Protein AF-A0A965E2V9-F1 (afdb_monomer_lite)

Sequence (75 aa):
MHADGGTWVLRYATVSTEDANGGSVIISSDRRMSDYRDGDTVRITGQILDKRGSARLGAPLFQMAKITLVERPAR

Foldseek 3Di:
DDDPPQKDKDAQDDCPDDDLFSRIEIEDDDPVCVVDDPQFDKDFDFDFPAQCHDPVPSGTYTYTPDMDTPDDDDD

pLDDT: mean 76.26, std 11.43, range [47.09, 91.69]

Secondary structure (DSSP, 8-state):
-EETTTEEEEE-S-TT---TTTTEEEEPP-GGGGG--TT-EEEEEEEEEETT--TTT-S-EEEEEEEEEEE----

Structure (mmCIF, N/CA/C/O backbone):
data_AF-A0A965E2V9-F1
#
_entry.id   AF-A0A965E2V9-F1
#
loop_
_atom_site.group_PDB
_atom_site.id
_atom_site.type_symbol
_atom_site.label_atom_id
_atom_site.label_alt_id
_atom_site.label_comp_id
_atom_site.label_asym_id
_atom_site.label_entity_id
_atom_site.label_seq_id
_atom_site.pdbx_PDB_ins_code
_atom_site.Cartn_x
_atom_site.Cartn_y
_atom_site.Cartn_z
_atom_site.occupancy
_atom_site.B_iso_or_equiv
_atom_site.auth_seq_id
_atom_site.auth_comp_id
_atom_site.auth_asym_id
_atom_site.auth_atom_id
_atom_site.pdbx_PDB_model_num
ATOM 1 N N . MET A 1 1 ? -7.084 5.873 -3.338 1.00 54.75 1 MET A N 1
ATOM 2 C CA . MET A 1 1 ? -7.746 6.685 -4.382 1.00 54.75 1 MET A CA 1
ATOM 3 C C . MET A 1 1 ? -7.762 5.857 -5.658 1.00 54.75 1 MET A C 1
ATOM 5 O O . MET A 1 1 ? -6.708 5.353 -6.044 1.00 54.75 1 MET A O 1
ATOM 9 N N . HIS A 1 2 ? -8.935 5.653 -6.257 1.00 53.47 2 HIS A N 1
ATOM 10 C CA . HIS A 1 2 ? -9.048 5.053 -7.587 1.00 53.47 2 HIS A CA 1
ATOM 11 C C . HIS A 1 2 ? -8.490 6.038 -8.622 1.00 53.47 2 HIS A C 1
ATOM 13 O O . HIS A 1 2 ? -8.990 7.153 -8.727 1.00 53.47 2 HIS A O 1
ATOM 19 N N . ALA A 1 3 ? -7.459 5.644 -9.366 1.00 49.94 3 ALA A N 1
ATOM 20 C CA . ALA A 1 3 ? -7.051 6.350 -10.576 1.00 49.94 3 ALA A CA 1
ATOM 21 C C . ALA A 1 3 ? -7.657 5.632 -11.791 1.00 49.94 3 ALA A C 1
ATOM 23 O O . ALA A 1 3 ? -7.745 4.398 -11.798 1.00 49.94 3 ALA A O 1
ATOM 24 N N . ASP A 1 4 ? -8.101 6.422 -12.775 1.00 47.09 4 ASP A N 1
ATOM 25 C CA . ASP A 1 4 ? -8.770 6.014 -14.017 1.00 47.09 4 ASP A CA 1
ATOM 26 C C . ASP A 1 4 ? -8.409 4.594 -14.487 1.00 47.09 4 ASP A C 1
ATOM 28 O O . ASP A 1 4 ? -7.258 4.289 -14.802 1.00 47.09 4 ASP A O 1
ATOM 32 N N . GLY A 1 5 ? -9.416 3.713 -14.543 1.00 55.69 5 GLY A N 1
ATOM 33 C CA . GLY A 1 5 ? -9.276 2.356 -15.089 1.00 55.69 5 GLY A CA 1
ATOM 34 C C . GLY A 1 5 ? -9.068 1.223 -14.075 1.00 55.69 5 GLY A C 1
ATOM 35 O O . GLY A 1 5 ? -8.644 0.140 -14.468 1.00 55.69 5 GLY A O 1
ATOM 36 N N . GLY A 1 6 ? -9.371 1.431 -12.787 1.00 64.19 6 GLY A N 1
ATOM 37 C CA . GLY A 1 6 ? -9.338 0.364 -11.767 1.00 64.19 6 GLY A CA 1
ATOM 38 C C . GLY A 1 6 ? -7.972 0.161 -11.108 1.00 64.19 6 GLY A C 1
ATOM 39 O O . GLY A 1 6 ? -7.718 -0.876 -10.493 1.00 64.19 6 GLY A O 1
ATOM 40 N N . THR A 1 7 ? -7.092 1.155 -11.231 1.00 70.62 7 THR A N 1
ATOM 41 C CA . THR A 1 7 ? -5.769 1.147 -10.610 1.00 70.62 7 THR A CA 1
ATOM 42 C C . THR A 1 7 ? -5.836 1.831 -9.248 1.00 70.62 7 THR A C 1
ATOM 44 O O . THR A 1 7 ? -6.345 2.946 -9.122 1.00 70.62 7 THR A O 1
ATOM 47 N N . TRP A 1 8 ? -5.313 1.172 -8.216 1.00 77.19 8 TRP A N 1
ATOM 48 C CA . TRP A 1 8 ? -5.316 1.708 -6.859 1.00 77.19 8 TRP A CA 1
ATOM 49 C C . TRP A 1 8 ? -4.013 2.437 -6.568 1.00 77.19 8 TRP A C 1
ATOM 51 O O . TRP A 1 8 ? -2.930 1.860 -6.672 1.00 77.19 8 TRP A O 1
ATOM 61 N N . VAL A 1 9 ? -4.126 3.695 -6.152 1.00 78.88 9 VAL A N 1
ATOM 62 C CA . VAL A 1 9 ? -2.992 4.472 -5.650 1.00 78.88 9 VAL A CA 1
ATOM 63 C C . VAL A 1 9 ? -3.064 4.519 -4.128 1.00 78.88 9 VAL A C 1
ATOM 65 O O . VAL A 1 9 ? -4.042 5.018 -3.554 1.00 78.88 9 VAL A O 1
ATOM 68 N N . LEU A 1 10 ? -2.016 4.002 -3.486 1.00 78.88 10 LEU A N 1
ATOM 69 C CA . LEU A 1 10 ? -1.807 4.073 -2.046 1.00 78.88 10 LEU A CA 1
ATOM 70 C C . LEU A 1 10 ? -0.886 5.250 -1.739 1.00 78.88 10 LEU A C 1
ATOM 72 O O . LEU A 1 10 ? 0.276 5.251 -2.141 1.00 78.88 10 LEU A O 1
ATOM 76 N N . ARG A 1 11 ? -1.391 6.230 -0.988 1.00 77.50 11 ARG A N 1
ATOM 77 C CA . ARG A 1 11 ? -0.566 7.286 -0.397 1.00 77.50 11 ARG A CA 1
ATOM 78 C C . ARG A 1 11 ? -0.279 6.944 1.051 1.00 77.50 11 ARG A C 1
ATOM 80 O O . ARG A 1 11 ? -1.210 6.769 1.829 1.00 77.50 11 ARG A O 1
ATOM 87 N N . TYR A 1 12 ? 0.999 6.843 1.382 1.00 77.31 12 TYR A N 1
ATOM 88 C CA . TYR A 1 12 ? 1.460 6.575 2.745 1.00 77.31 12 TYR A CA 1
ATOM 89 C C . TYR A 1 12 ? 2.209 7.766 3.345 1.00 77.31 12 TYR A C 1
ATOM 91 O O . TYR A 1 12 ? 2.477 7.770 4.542 1.00 77.31 12 TYR A O 1
ATOM 99 N N . ALA A 1 13 ? 2.529 8.773 2.531 1.00 71.88 13 ALA A N 1
ATOM 100 C CA . ALA A 1 13 ? 3.124 10.014 2.987 1.00 71.88 13 ALA A CA 1
ATOM 101 C C . ALA A 1 13 ? 2.282 11.215 2.533 1.00 71.88 13 ALA A C 1
ATOM 103 O O . ALA A 1 13 ? 1.521 11.144 1.559 1.00 71.88 13 ALA A O 1
ATOM 104 N N . THR A 1 14 ? 2.397 12.325 3.261 1.00 66.19 14 THR A N 1
ATOM 105 C CA . THR A 1 14 ? 1.803 13.599 2.843 1.00 66.19 14 THR A CA 1
ATOM 106 C C . THR A 1 14 ? 2.506 14.111 1.587 1.00 66.19 14 THR A C 1
ATOM 108 O O . THR A 1 14 ? 3.652 13.761 1.328 1.00 66.19 14 THR A O 1
ATOM 111 N N . VAL A 1 15 ? 1.846 14.984 0.818 1.00 60.69 15 VAL A N 1
ATOM 112 C CA . VAL A 1 15 ? 2.419 15.586 -0.409 1.00 60.69 15 VAL A CA 1
ATOM 113 C C . VAL A 1 15 ? 3.760 16.283 -0.147 1.00 60.69 15 VAL A C 1
ATOM 115 O O . VAL A 1 15 ? 4.601 16.351 -1.029 1.00 60.69 15 VAL A O 1
ATOM 118 N N . SER A 1 16 ? 3.952 16.782 1.073 1.00 61.50 16 SER A N 1
ATOM 119 C CA . SER A 1 16 ? 5.167 17.447 1.542 1.00 61.50 16 SER A CA 1
ATOM 120 C C . SER A 1 16 ? 6.303 16.500 1.947 1.00 61.50 16 SER A C 1
ATOM 122 O O . SER A 1 16 ? 7.392 16.974 2.255 1.00 61.50 16 SER A O 1
ATOM 124 N N . THR A 1 17 ? 6.060 15.189 2.001 1.00 61.06 17 THR A N 1
ATOM 125 C CA . THR A 1 17 ? 7.062 14.198 2.400 1.00 61.06 17 THR A CA 1
ATOM 126 C C . THR A 1 17 ? 7.654 13.566 1.145 1.00 61.06 17 THR A C 1
ATOM 128 O O . THR A 1 17 ? 7.083 12.641 0.568 1.00 61.06 17 THR A O 1
ATOM 131 N N . GLU A 1 18 ? 8.799 14.088 0.713 1.00 55.34 18 GLU A N 1
ATOM 132 C CA . GLU A 1 18 ? 9.556 13.555 -0.417 1.00 55.34 18 GLU A CA 1
ATOM 133 C C . GLU A 1 18 ? 10.416 12.381 0.050 1.00 55.34 18 GLU A C 1
ATOM 135 O O . GLU A 1 18 ? 11.491 12.548 0.624 1.00 55.34 18 GLU A O 1
ATOM 140 N N . ASP A 1 19 ? 9.931 11.167 -0.187 1.00 70.44 19 ASP A N 1
ATOM 141 C CA . ASP A 1 19 ? 10.804 10.004 -0.250 1.00 70.44 19 ASP A CA 1
ATOM 142 C C . ASP A 1 19 ? 11.137 9.669 -1.710 1.00 70.44 19 ASP A C 1
ATOM 144 O O . ASP A 1 19 ? 10.604 10.261 -2.651 1.00 70.44 19 ASP A O 1
ATOM 148 N N . ALA A 1 20 ? 12.011 8.684 -1.914 1.00 68.56 20 ALA A N 1
ATOM 149 C CA . ALA A 1 20 ? 12.435 8.259 -3.248 1.00 68.56 20 ALA A CA 1
ATOM 150 C C . ALA A 1 20 ? 11.288 7.755 -4.156 1.00 68.56 20 ALA A C 1
ATOM 152 O O . ALA A 1 20 ? 11.521 7.506 -5.336 1.00 68.56 20 ALA A O 1
ATOM 153 N N . ASN A 1 21 ? 10.073 7.590 -3.623 1.00 70.25 21 ASN A N 1
ATOM 154 C CA . ASN A 1 21 ? 8.889 7.113 -4.333 1.00 70.25 21 ASN A CA 1
ATOM 155 C C . ASN A 1 21 ? 7.782 8.187 -4.418 1.00 70.25 21 ASN A C 1
ATOM 157 O O . ASN A 1 21 ? 6.662 7.880 -4.832 1.00 70.25 21 ASN A O 1
ATOM 161 N N . GLY A 1 22 ? 8.048 9.428 -3.994 1.00 71.31 22 GLY A N 1
ATOM 162 C CA . GLY A 1 22 ? 7.061 10.511 -3.997 1.00 71.31 22 GLY A CA 1
ATOM 163 C C . GLY A 1 22 ? 5.884 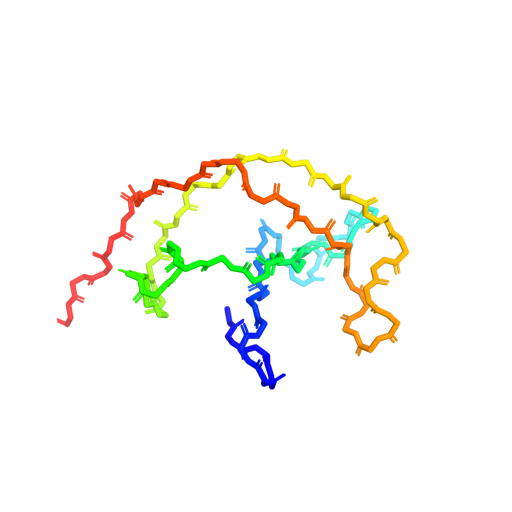10.285 -3.038 1.00 71.31 22 GLY A C 1
ATOM 164 O O . GLY A 1 22 ? 4.783 10.786 -3.281 1.00 71.31 22 GLY A O 1
ATOM 165 N N . GLY A 1 23 ? 6.078 9.483 -1.982 1.00 77.75 23 GLY A N 1
ATOM 166 C CA . GLY A 1 23 ? 5.078 9.249 -0.934 1.00 77.75 23 GLY A CA 1
ATOM 167 C C . GLY A 1 23 ? 3.889 8.375 -1.348 1.00 77.75 23 GLY A C 1
ATOM 168 O O . GLY A 1 23 ? 2.855 8.357 -0.664 1.00 77.75 23 GLY A O 1
ATOM 169 N N . SER A 1 24 ? 3.996 7.668 -2.478 1.00 80.31 24 SER A N 1
ATOM 170 C CA . SER A 1 24 ? 2.914 6.833 -2.996 1.00 80.31 24 SER A CA 1
ATOM 171 C C . SER A 1 24 ? 3.398 5.608 -3.764 1.00 80.31 24 SER A C 1
ATOM 173 O O . SER A 1 24 ? 4.518 5.565 -4.261 1.00 80.31 24 SER A O 1
ATOM 175 N N . VAL A 1 25 ? 2.532 4.603 -3.871 1.00 83.25 25 VAL A N 1
ATOM 176 C CA . VAL A 1 25 ? 2.730 3.442 -4.744 1.00 83.25 25 VAL A CA 1
ATOM 177 C C . VAL A 1 25 ? 1.449 3.096 -5.484 1.00 83.25 25 VAL A C 1
ATOM 179 O O . VAL A 1 25 ? 0.338 3.327 -5.000 1.00 83.25 25 VAL A O 1
ATOM 182 N N . ILE A 1 26 ? 1.616 2.496 -6.656 1.00 85.31 26 ILE A N 1
ATOM 183 C CA . ILE A 1 26 ? 0.533 1.927 -7.447 1.00 85.31 26 ILE A CA 1
ATOM 184 C C . ILE A 1 26 ? 0.427 0.456 -7.090 1.00 85.31 26 ILE A C 1
ATOM 186 O O . ILE A 1 26 ? 1.376 -0.298 -7.291 1.00 85.31 26 ILE A O 1
ATOM 190 N N . ILE A 1 27 ? -0.724 0.028 -6.592 1.00 83.06 27 ILE A N 1
ATOM 191 C CA . ILE A 1 27 ? -0.953 -1.385 -6.318 1.00 83.06 27 ILE A CA 1
ATOM 192 C C . ILE A 1 27 ? -1.337 -2.062 -7.635 1.00 83.06 27 ILE A C 1
ATOM 194 O O . ILE A 1 27 ? -2.291 -1.649 -8.301 1.00 83.06 27 ILE A O 1
ATOM 198 N N . SER A 1 28 ? -0.596 -3.107 -8.012 1.00 77.38 28 SER A N 1
ATOM 199 C CA . SER A 1 28 ? -0.967 -3.970 -9.137 1.00 77.38 28 SER A CA 1
ATOM 200 C C . SER A 1 28 ? -2.386 -4.505 -8.931 1.00 77.38 28 SER A C 1
ATOM 202 O O . SER A 1 28 ? -2.721 -4.901 -7.814 1.00 77.38 28 SER A O 1
ATOM 204 N N . SER A 1 29 ? -3.205 -4.539 -9.981 1.00 71.81 29 SER A N 1
ATOM 205 C CA . SER A 1 29 ? -4.600 -4.981 -9.898 1.00 71.81 29 SER A CA 1
ATOM 206 C C . SER A 1 29 ? -4.740 -6.315 -9.150 1.00 71.81 29 SER A C 1
ATOM 208 O O . SER A 1 29 ? -4.169 -7.333 -9.536 1.00 71.81 29 SER A O 1
ATOM 210 N N . ASP A 1 30 ? -5.505 -6.305 -8.057 1.00 74.44 30 ASP A N 1
ATOM 211 C CA . ASP A 1 30 ? -5.744 -7.476 -7.215 1.00 74.44 30 ASP A CA 1
ATOM 212 C C . ASP A 1 30 ? -7.217 -7.520 -6.812 1.00 74.44 30 ASP A C 1
ATOM 214 O O . ASP A 1 30 ? -7.779 -6.522 -6.355 1.00 74.44 30 ASP A O 1
ATOM 218 N N . ARG A 1 31 ? -7.849 -8.687 -6.976 1.00 76.88 31 ARG A N 1
ATOM 219 C CA . ARG A 1 31 ? -9.273 -8.879 -6.670 1.00 76.88 31 ARG A CA 1
ATOM 220 C C . ARG A 1 31 ? -9.589 -8.623 -5.200 1.00 76.88 31 ARG A C 1
ATOM 222 O O . ARG A 1 31 ? -10.681 -8.172 -4.910 1.00 76.88 31 ARG A O 1
ATOM 229 N N . ARG A 1 32 ? -8.641 -8.829 -4.283 1.00 80.88 32 ARG A N 1
ATOM 230 C CA . ARG A 1 32 ? -8.835 -8.573 -2.846 1.00 80.88 32 ARG A CA 1
ATOM 231 C C . ARG A 1 32 ? -9.110 -7.100 -2.542 1.00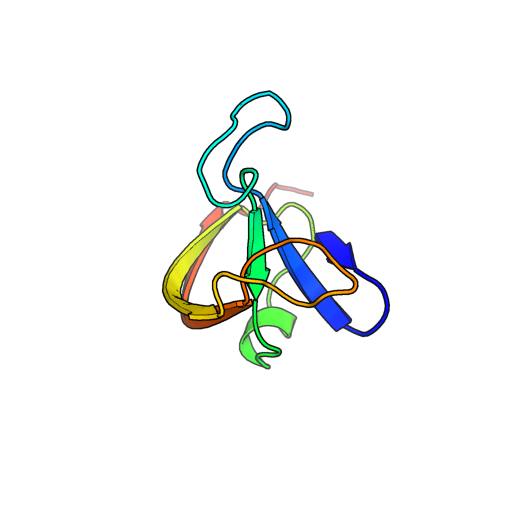 80.88 32 ARG A C 1
ATOM 233 O O . ARG A 1 32 ? -9.618 -6.793 -1.474 1.00 80.88 32 ARG A O 1
ATOM 240 N N . MET A 1 33 ? -8.788 -6.183 -3.459 1.00 78.69 33 MET A N 1
ATOM 241 C CA . MET A 1 33 ? -9.071 -4.761 -3.264 1.00 78.69 33 MET A CA 1
ATOM 242 C C . MET A 1 33 ? -10.544 -4.391 -3.462 1.00 78.69 33 MET A C 1
ATOM 244 O O . MET A 1 33 ? -10.949 -3.341 -2.977 1.00 78.69 33 MET A O 1
ATOM 248 N N . SER A 1 34 ? -11.370 -5.240 -4.091 1.00 80.19 34 SER A N 1
ATOM 249 C CA . SER A 1 34 ? -12.810 -4.962 -4.228 1.00 80.19 34 SER A CA 1
ATOM 250 C C . SER A 1 34 ? -13.569 -4.956 -2.899 1.00 80.19 34 SER A C 1
ATOM 252 O O . SER A 1 34 ? -14.678 -4.435 -2.839 1.00 80.19 34 SER A O 1
ATOM 254 N N . ASP A 1 35 ? -12.977 -5.514 -1.842 1.00 83.25 35 ASP A N 1
ATOM 255 C CA . ASP A 1 35 ? -13.585 -5.604 -0.508 1.00 83.25 35 ASP A CA 1
ATOM 256 C C . ASP A 1 35 ? -13.341 -4.345 0.348 1.00 83.25 35 ASP A C 1
ATOM 258 O O . ASP A 1 35 ? -13.863 -4.219 1.466 1.00 83.25 35 ASP A O 1
ATOM 262 N N . TYR A 1 36 ? -12.542 -3.409 -0.173 1.00 83.25 36 TYR A N 1
ATOM 263 C CA . TYR A 1 36 ? -12.165 -2.162 0.480 1.00 83.25 36 TYR A CA 1
ATOM 264 C C . TYR A 1 36 ? -12.804 -0.973 -0.226 1.00 83.25 36 TYR A C 1
ATOM 266 O O . TYR A 1 36 ? -13.070 -0.995 -1.427 1.00 83.25 36 TYR A O 1
ATOM 274 N N . ARG A 1 37 ? -13.049 0.088 0.537 1.00 80.50 37 ARG A N 1
ATOM 275 C CA . ARG A 1 37 ? -13.675 1.317 0.044 1.00 80.50 37 ARG A CA 1
ATOM 276 C C . ARG A 1 37 ? -12.871 2.540 0.437 1.00 80.50 37 ARG A C 1
ATOM 278 O O . ARG A 1 37 ? -12.062 2.495 1.363 1.00 80.50 37 ARG A O 1
ATOM 285 N N . ASP A 1 38 ? -13.136 3.642 -0.252 1.00 77.00 38 ASP A N 1
ATOM 286 C CA . ASP A 1 38 ? -12.557 4.931 0.102 1.00 77.00 38 ASP A CA 1
ATOM 287 C C . ASP A 1 38 ? -12.844 5.265 1.576 1.00 77.00 38 ASP A C 1
ATOM 289 O O . ASP A 1 38 ? -13.959 5.089 2.072 1.00 77.00 38 ASP A O 1
ATOM 293 N N . GLY A 1 39 ? -11.802 5.712 2.277 1.00 80.81 39 GLY A N 1
ATOM 294 C CA . GLY A 1 39 ? -11.825 5.983 3.714 1.00 80.81 39 GLY A CA 1
ATOM 295 C C . GLY A 1 39 ? -11.377 4.817 4.601 1.00 80.81 39 GLY A C 1
ATOM 296 O O . GLY A 1 39 ? -11.019 5.072 5.746 1.00 80.81 39 GLY A O 1
ATOM 297 N N . ASP A 1 40 ? -11.334 3.571 4.111 1.00 85.56 40 ASP A N 1
ATOM 298 C CA . ASP A 1 40 ? -10.771 2.459 4.888 1.00 85.56 40 ASP A CA 1
ATOM 299 C C . ASP A 1 40 ? -9.257 2.667 5.101 1.00 85.56 40 ASP A C 1
ATOM 301 O O . ASP A 1 40 ? -8.487 2.836 4.150 1.00 85.56 40 ASP A O 1
ATOM 305 N N . THR A 1 41 ? -8.809 2.586 6.353 1.00 86.19 41 THR A N 1
ATOM 306 C CA . THR A 1 41 ? -7.385 2.522 6.693 1.00 86.19 41 THR A CA 1
ATOM 307 C C . THR A 1 41 ? -6.941 1.070 6.608 1.00 86.19 41 THR A C 1
ATOM 309 O O . THR A 1 41 ? -7.463 0.197 7.307 1.00 86.19 41 THR A O 1
ATOM 312 N N . VAL A 1 42 ? -5.945 0.791 5.771 1.00 86.12 42 VAL A N 1
ATOM 313 C CA . VAL A 1 42 ? -5.441 -0.566 5.536 1.00 86.12 42 VAL A CA 1
ATOM 314 C C . VAL A 1 42 ? -3.937 -0.644 5.748 1.00 86.12 42 VAL A C 1
ATOM 316 O O . VAL A 1 42 ? -3.197 0.302 5.487 1.00 86.12 42 VAL A O 1
ATOM 319 N N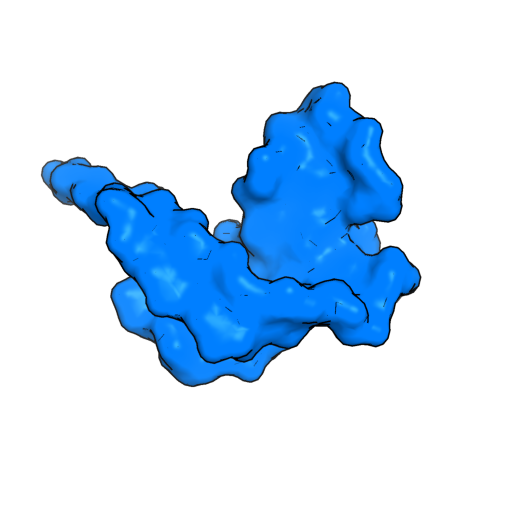 . ARG A 1 43 ? -3.469 -1.814 6.181 1.00 87.75 43 ARG A N 1
ATOM 320 C CA . ARG A 1 43 ? -2.051 -2.175 6.183 1.00 87.75 43 ARG A CA 1
ATOM 321 C C . ARG A 1 43 ? -1.798 -3.160 5.054 1.00 87.75 43 ARG A C 1
ATOM 323 O O . ARG A 1 43 ? -2.441 -4.206 4.987 1.00 87.75 43 ARG A O 1
ATOM 330 N N . ILE A 1 44 ? -0.840 -2.830 4.195 1.00 87.31 44 ILE A N 1
ATOM 331 C CA . ILE A 1 44 ? -0.462 -3.636 3.034 1.00 87.31 44 ILE A CA 1
ATOM 332 C C . ILE A 1 44 ? 0.987 -4.091 3.199 1.00 87.31 44 ILE A C 1
ATOM 334 O O . ILE A 1 44 ? 1.838 -3.352 3.689 1.00 87.31 44 ILE A O 1
ATOM 338 N N . THR A 1 45 ? 1.277 -5.334 2.834 1.00 89.44 45 THR A N 1
ATOM 339 C CA . THR A 1 45 ? 2.632 -5.894 2.805 1.00 89.44 45 THR A CA 1
ATOM 340 C C . THR A 1 45 ? 2.879 -6.522 1.444 1.00 89.44 45 THR A C 1
ATOM 342 O O . THR A 1 45 ? 1.987 -7.146 0.866 1.00 89.44 45 THR A O 1
ATOM 345 N N . GLY A 1 46 ? 4.083 -6.343 0.918 1.00 89.62 46 GLY A N 1
ATOM 346 C CA . GLY A 1 46 ? 4.420 -6.703 -0.450 1.00 89.62 46 GLY A CA 1
ATOM 347 C C . GLY A 1 46 ? 5.771 -6.132 -0.852 1.00 89.62 46 GLY A C 1
ATOM 348 O O . GLY A 1 46 ? 6.577 -5.783 0.011 1.00 89.62 46 GLY A O 1
ATOM 349 N N . GLN A 1 47 ? 6.001 -6.036 -2.156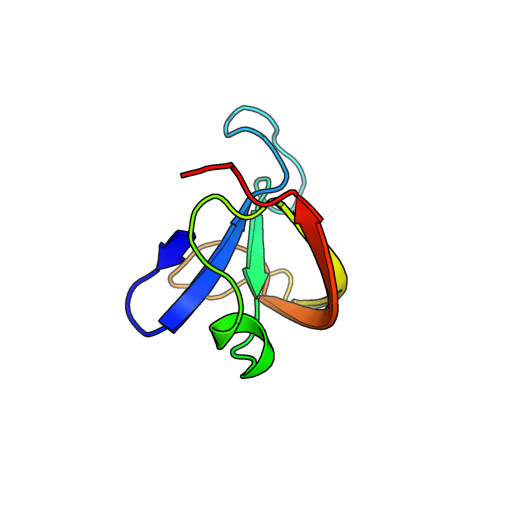 1.00 89.00 47 GLN A N 1
ATOM 350 C CA . GLN A 1 47 ? 7.283 -5.625 -2.720 1.00 89.00 47 GLN A CA 1
ATOM 351 C C . GLN A 1 47 ? 7.105 -4.673 -3.903 1.00 89.00 47 GLN A C 1
ATOM 353 O O . GLN A 1 47 ? 6.137 -4.772 -4.657 1.00 89.00 47 GLN A O 1
ATOM 358 N N . ILE A 1 48 ? 8.065 -3.766 -4.083 1.00 86.44 48 ILE A N 1
ATOM 359 C CA . ILE A 1 48 ? 8.138 -2.919 -5.277 1.00 86.44 48 ILE A CA 1
ATOM 360 C C . ILE A 1 48 ? 8.668 -3.776 -6.429 1.00 86.44 48 ILE A C 1
ATOM 362 O O . ILE A 1 48 ? 9.769 -4.314 -6.336 1.00 86.44 48 ILE A O 1
ATOM 366 N N . LEU A 1 49 ? 7.888 -3.889 -7.502 1.00 84.25 49 LEU A N 1
ATOM 367 C CA . LEU A 1 49 ? 8.281 -4.584 -8.730 1.00 84.25 49 LEU A CA 1
ATOM 368 C C . LEU A 1 49 ? 9.047 -3.672 -9.681 1.00 84.25 49 LEU A C 1
ATOM 370 O O . LEU A 1 49 ? 10.014 -4.102 -10.301 1.00 84.25 49 LEU A O 1
ATOM 374 N N . ASP A 1 50 ? 8.612 -2.417 -9.791 1.00 80.81 50 ASP A N 1
ATOM 375 C CA . ASP A 1 50 ? 9.238 -1.439 -10.671 1.00 80.81 50 ASP A CA 1
ATOM 376 C C . ASP A 1 50 ? 9.282 -0.066 -10.002 1.00 80.81 50 ASP A C 1
ATOM 378 O O . ASP A 1 50 ? 8.249 0.548 -9.725 1.00 80.81 50 ASP A O 1
ATOM 382 N N . LYS A 1 51 ? 10.504 0.416 -9.757 1.00 72.56 51 LYS A N 1
ATOM 383 C CA . LYS A 1 51 ? 10.775 1.728 -9.156 1.00 72.56 51 LYS A CA 1
ATOM 384 C C . LYS A 1 51 ? 10.577 2.889 -10.124 1.00 72.56 51 LYS A C 1
ATOM 386 O O . LYS A 1 51 ? 10.368 4.003 -9.665 1.00 72.56 51 LYS A O 1
ATOM 391 N N . ARG A 1 52 ? 10.640 2.656 -11.440 1.00 68.06 52 ARG A N 1
ATOM 392 C CA . ARG A 1 52 ? 10.372 3.708 -12.437 1.00 68.06 52 ARG A CA 1
ATOM 393 C C . ARG A 1 52 ? 8.885 4.046 -12.503 1.00 68.06 52 ARG A C 1
ATOM 395 O O . ARG A 1 52 ? 8.529 5.121 -12.975 1.00 68.06 52 ARG A O 1
ATOM 402 N N . GLY A 1 53 ? 8.048 3.155 -11.968 1.00 62.44 53 GLY A N 1
ATOM 403 C CA . GLY A 1 53 ? 6.611 3.333 -11.908 1.00 62.44 53 GLY A CA 1
ATOM 404 C C . GLY A 1 53 ? 5.954 3.243 -13.276 1.00 62.44 53 GLY A C 1
ATOM 405 O O . GLY A 1 53 ? 6.612 3.191 -14.315 1.00 62.44 53 GLY A O 1
ATOM 406 N N . SER A 1 54 ? 4.621 3.236 -13.300 1.00 60.09 54 SER A N 1
ATOM 407 C CA . SER A 1 54 ? 3.948 3.411 -14.586 1.00 60.09 54 SER A CA 1
ATOM 408 C C . SER A 1 54 ? 4.275 4.815 -15.107 1.00 60.09 54 SER A C 1
ATOM 410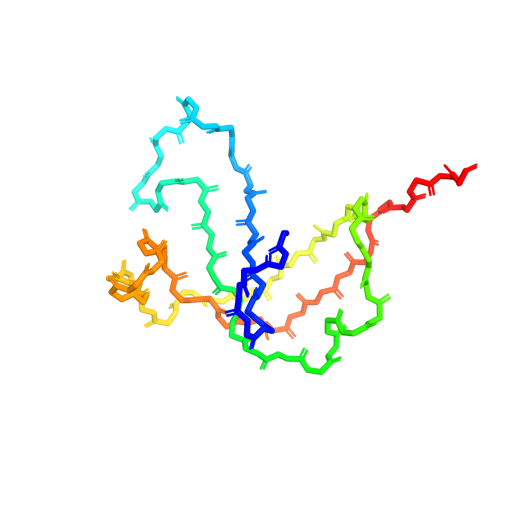 O O . SER A 1 54 ? 4.052 5.805 -14.404 1.00 60.09 54 SER A O 1
ATOM 412 N N . ALA A 1 55 ? 4.759 4.914 -16.348 1.00 56.91 55 ALA A N 1
ATOM 413 C CA . ALA A 1 55 ? 5.097 6.192 -16.983 1.00 56.91 55 ALA A CA 1
ATOM 414 C C . ALA A 1 55 ? 3.920 7.192 -17.022 1.00 56.91 55 ALA A C 1
ATOM 416 O O . ALA A 1 55 ? 4.121 8.375 -17.267 1.00 56.91 55 ALA A O 1
ATOM 417 N N . ARG A 1 56 ? 2.687 6.717 -16.788 1.00 60.28 56 ARG A N 1
ATOM 418 C CA . ARG A 1 56 ? 1.461 7.524 -16.765 1.00 60.28 56 ARG A CA 1
ATOM 419 C C . ARG A 1 56 ? 1.107 8.098 -15.393 1.00 60.28 56 ARG A C 1
ATOM 421 O O . ARG A 1 56 ? 0.472 9.140 -15.342 1.00 60.28 56 ARG A O 1
ATOM 428 N N . LEU A 1 57 ? 1.463 7.416 -14.305 1.00 64.75 57 LEU A N 1
ATOM 429 C CA . LEU A 1 57 ? 1.017 7.773 -12.947 1.00 64.75 57 LEU A CA 1
ATOM 430 C C . LEU A 1 57 ? 2.170 8.196 -12.023 1.00 64.75 57 LEU A C 1
ATOM 432 O O . LEU A 1 57 ? 1.910 8.693 -10.934 1.00 64.75 57 LEU A O 1
ATOM 436 N N . GLY A 1 58 ? 3.428 8.013 -12.441 1.00 71.00 58 GLY A N 1
ATOM 437 C CA . GLY A 1 58 ? 4.593 8.599 -11.766 1.00 71.00 58 GLY A CA 1
ATOM 438 C C . GLY A 1 58 ? 4.932 8.014 -10.391 1.00 71.00 58 GLY A C 1
ATOM 439 O O . GLY A 1 58 ? 5.669 8.644 -9.642 1.00 71.00 58 GLY A O 1
ATOM 440 N N . ALA A 1 59 ? 4.415 6.830 -10.051 1.00 76.69 59 ALA A N 1
ATOM 441 C CA . ALA A 1 59 ? 4.672 6.161 -8.775 1.00 76.69 59 ALA A CA 1
ATOM 442 C C . ALA A 1 59 ? 5.063 4.685 -8.980 1.00 76.69 59 ALA A C 1
ATOM 444 O O . ALA A 1 59 ? 4.577 4.062 -9.934 1.00 76.69 59 ALA A O 1
ATOM 445 N N . PRO A 1 60 ? 5.917 4.104 -8.111 1.00 84.00 60 PRO A N 1
ATOM 446 C CA . PRO A 1 60 ? 6.377 2.726 -8.244 1.00 84.00 60 PRO A CA 1
ATOM 447 C C . PRO A 1 60 ? 5.239 1.709 -8.295 1.00 84.00 60 PRO A C 1
ATOM 449 O O . PRO A 1 60 ? 4.235 1.846 -7.591 1.00 84.00 60 PRO A O 1
ATOM 452 N N . LEU A 1 61 ? 5.429 0.651 -9.084 1.00 85.81 61 LEU A N 1
ATOM 453 C CA . LEU A 1 61 ? 4.511 -0.481 -9.105 1.00 85.81 61 LEU A CA 1
ATOM 454 C C . LEU A 1 61 ? 4.806 -1.401 -7.920 1.00 85.81 61 LEU A C 1
ATOM 456 O O . LEU A 1 61 ? 5.920 -1.902 -7.767 1.00 85.81 61 LEU A O 1
ATOM 460 N N . PHE A 1 62 ? 3.789 -1.653 -7.109 1.00 86.38 62 PHE A N 1
ATOM 461 C CA . PHE A 1 62 ? 3.854 -2.458 -5.903 1.00 86.38 62 PHE A CA 1
ATOM 462 C C . PHE A 1 62 ? 2.973 -3.700 -6.041 1.00 86.38 62 PHE A C 1
ATOM 464 O O . PHE A 1 62 ? 1.770 -3.606 -6.290 1.00 86.38 62 PHE A O 1
ATOM 471 N N . GLN A 1 63 ? 3.575 -4.872 -5.850 1.00 87.75 63 GLN A N 1
ATOM 472 C CA . GLN A 1 63 ? 2.860 -6.139 -5.785 1.00 87.75 63 GLN A CA 1
ATOM 473 C C . GLN A 1 63 ? 2.486 -6.450 -4.346 1.00 87.75 63 GLN A C 1
ATOM 475 O O . GLN A 1 63 ? 3.341 -6.645 -3.479 1.00 87.75 63 GLN A O 1
ATOM 480 N N . MET A 1 64 ? 1.184 -6.543 -4.112 1.00 88.44 64 MET A N 1
ATOM 481 C CA . MET A 1 64 ? 0.628 -6.866 -2.811 1.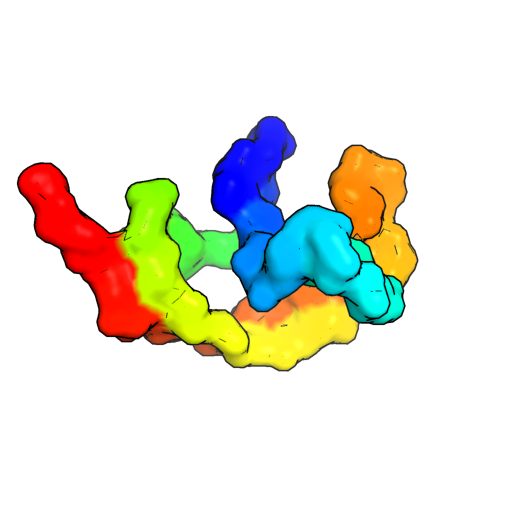00 88.44 64 MET A CA 1
ATOM 482 C C . MET A 1 64 ? 0.703 -8.369 -2.523 1.00 88.44 64 MET A C 1
ATOM 484 O O . MET A 1 64 ? 0.098 -9.187 -3.214 1.00 88.44 64 MET A O 1
ATOM 488 N N . ALA A 1 65 ? 1.358 -8.734 -1.423 1.00 89.38 65 ALA A N 1
ATOM 489 C CA . ALA A 1 65 ? 1.302 -10.088 -0.879 1.00 89.38 65 ALA A CA 1
ATOM 490 C C . ALA A 1 65 ? 0.116 -10.247 0.087 1.00 89.38 65 ALA A C 1
ATOM 492 O O . ALA A 1 65 ? -0.613 -11.240 0.030 1.00 89.38 65 ALA A O 1
ATOM 493 N N . LYS A 1 66 ? -0.114 -9.246 0.947 1.00 88.81 66 LYS A N 1
ATOM 494 C CA . LYS A 1 66 ? -1.141 -9.263 1.997 1.00 88.81 66 LYS A CA 1
ATOM 495 C C . LYS A 1 66 ? -1.743 -7.875 2.211 1.00 88.81 66 LYS A C 1
ATOM 497 O O . LYS A 1 66 ? -1.026 -6.880 2.152 1.00 88.81 66 LYS A O 1
ATOM 502 N N . ILE A 1 67 ? -3.032 -7.838 2.535 1.00 89.19 67 ILE A N 1
ATOM 503 C CA . ILE A 1 67 ? -3.760 -6.649 2.981 1.00 89.19 67 ILE A CA 1
ATOM 504 C C . ILE A 1 67 ? -4.581 -6.988 4.223 1.00 89.19 67 ILE A C 1
ATOM 506 O O . ILE A 1 67 ? -5.102 -8.096 4.350 1.00 89.19 67 ILE A O 1
ATOM 510 N N . THR A 1 68 ? -4.646 -6.053 5.164 1.00 91.06 68 THR A N 1
ATOM 511 C CA . THR A 1 68 ? -5.439 -6.160 6.391 1.00 91.06 68 THR A CA 1
ATOM 512 C C . THR A 1 68 ? -6.119 -4.831 6.671 1.00 91.06 68 THR A C 1
ATOM 514 O O . THR A 1 68 ? -5.459 -3.791 6.642 1.00 91.06 68 THR A O 1
ATOM 517 N N . LEU A 1 69 ? -7.419 -4.873 6.965 1.00 89.56 69 LEU A N 1
ATOM 518 C CA . LEU A 1 69 ? -8.163 -3.707 7.430 1.00 89.56 69 LEU A CA 1
ATOM 519 C C . LEU A 1 69 ? -7.655 -3.315 8.822 1.00 89.56 69 LEU A C 1
ATOM 521 O O . LEU A 1 69 ? -7.569 -4.169 9.702 1.00 89.56 69 LEU A O 1
ATOM 525 N N . VAL A 1 70 ? -7.297 -2.048 8.994 1.00 91.69 70 VAL A N 1
ATOM 526 C CA . VAL A 1 70 ? -6.898 -1.473 10.286 1.00 91.69 70 VAL A CA 1
ATOM 527 C C . VAL A 1 70 ? -8.083 -0.743 10.894 1.00 91.69 70 VAL A C 1
ATOM 529 O O . VAL A 1 70 ? -8.427 -0.976 12.046 1.00 91.69 70 VAL A O 1
ATOM 532 N N . GLU A 1 71 ? -8.733 0.101 10.098 1.00 91.56 71 GLU A N 1
ATOM 533 C CA . GLU A 1 71 ? -9.870 0.895 10.536 1.00 91.56 71 GLU A CA 1
ATOM 534 C C . GLU A 1 71 ? -10.832 1.102 9.376 1.00 91.56 71 GLU A C 1
ATOM 536 O O . GLU A 1 71 ? -10.432 1.241 8.220 1.00 91.56 71 GLU A O 1
ATOM 541 N N . ARG A 1 72 ? -12.116 1.136 9.707 1.00 89.88 72 ARG A N 1
ATOM 542 C CA . ARG A 1 72 ? -13.178 1.506 8.788 1.00 89.88 72 ARG A CA 1
ATOM 543 C C . ARG A 1 72 ? -13.972 2.623 9.447 1.00 89.88 72 ARG A C 1
ATOM 545 O O . ARG A 1 72 ? -14.562 2.360 10.497 1.00 89.88 72 ARG A O 1
ATOM 552 N N . PRO A 1 73 ? -13.998 3.834 8.870 1.00 82.38 73 PRO A N 1
ATOM 553 C CA . PRO A 1 73 ? -14.726 4.935 9.471 1.00 82.38 73 PRO A CA 1
ATOM 554 C C . PRO A 1 73 ? -16.208 4.569 9.591 1.00 82.38 73 PRO A C 1
ATOM 556 O O . PRO A 1 73 ? -16.799 3.965 8.683 1.00 82.38 73 PRO A O 1
ATOM 559 N N . ALA A 1 74 ? -16.786 4.897 10.748 1.00 77.38 74 ALA A N 1
ATOM 560 C CA . ALA A 1 74 ? -18.224 4.833 10.944 1.00 77.38 74 ALA A CA 1
ATOM 561 C C . ALA A 1 74 ? -18.883 5.820 9.973 1.00 77.38 74 ALA A C 1
ATOM 563 O O . ALA A 1 74 ? -18.375 6.921 9.758 1.00 77.38 74 ALA A O 1
ATOM 564 N N . ARG A 1 75 ? -19.947 5.357 9.321 1.00 63.44 75 ARG A N 1
ATOM 565 C CA . ARG A 1 75 ? -20.614 6.068 8.231 1.00 63.44 75 ARG A CA 1
ATOM 566 C C . ARG A 1 75 ? -21.348 7.311 8.719 1.00 63.44 75 ARG A C 1
ATOM 568 O O . ARG A 1 75 ? -21.903 7.239 9.836 1.00 63.44 75 ARG A O 1
#

Radius of gyration: 12.28 Å; chains: 1; bounding box: 33×28×28 Å